Protein AF-A0A0V0H294-F1 (afdb_monomer_lite)

pLDDT: mean 92.86, std 4.9, range [65.19, 97.44]

Foldseek 3Di:
DQQAQDFADPPDWDWDFDACPPPLPPQDGDFTDTATWTYHNPNDIDGDNPDDDDPVNVVVSVVVSVQRVLVCQQCCVVVVVDDHDHDHDPDPDDPPDD

Secondary structure (DSSP, 8-state):
-HHHHSPPPTT--EEEEEE-TT-TT-PPSSSEEEEEEE--SSS--EE-------HHHHHHHHHHHHHHHHHHHHTHHHHTSSS------S--PPTT--

Structure (mmCIF, N/CA/C/O backbone):
data_AF-A0A0V0H294-F1
#
_entry.id   AF-A0A0V0H294-F1
#
loop_
_atom_site.group_PDB
_atom_site.id
_atom_site.type_symbol
_atom_site.label_atom_id
_atom_site.label_alt_id
_atom_site.label_comp_id
_atom_site.label_asym_id
_atom_site.label_entity_id
_atom_site.label_seq_id
_atom_site.pdbx_PDB_ins_code
_atom_site.Cartn_x
_atom_site.Cartn_y
_atom_site.Cartn_z
_atom_site.occupancy
_atom_site.B_iso_or_equiv
_atom_site.auth_seq_id
_atom_site.auth_comp_id
_atom_site.auth_asym_id
_atom_site.auth_atom_id
_atom_site.pdbx_PDB_model_num
ATOM 1 N N . MET A 1 1 ? 1.838 -7.144 15.915 1.00 77.00 1 MET A N 1
ATOM 2 C CA . MET A 1 1 ? 1.057 -8.342 16.309 1.00 77.00 1 MET A CA 1
ATOM 3 C C . MET A 1 1 ? -0.172 -8.009 17.144 1.00 77.00 1 MET A C 1
ATOM 5 O O . MET A 1 1 ? -1.245 -8.415 16.733 1.00 77.00 1 MET A O 1
ATOM 9 N N . ARG A 1 2 ? -0.071 -7.260 18.260 1.00 86.75 2 ARG A N 1
ATOM 10 C CA . ARG A 1 2 ? -1.245 -6.921 19.101 1.00 86.75 2 ARG A CA 1
ATOM 11 C C . ARG A 1 2 ? -2.432 -6.358 18.310 1.00 86.75 2 ARG A C 1
ATOM 13 O O . ARG A 1 2 ? -3.548 -6.781 18.555 1.00 86.75 2 ARG A O 1
ATOM 20 N N . SER A 1 3 ? -2.179 -5.502 17.322 1.00 87.25 3 SER A N 1
ATOM 21 C CA . SER A 1 3 ? -3.222 -4.885 16.490 1.00 87.25 3 SER A CA 1
ATOM 22 C C . SER A 1 3 ? -4.049 -5.860 15.639 1.00 87.25 3 SER A C 1
ATOM 24 O O . SER A 1 3 ? -5.108 -5.471 15.174 1.00 87.25 3 SER A O 1
ATOM 26 N N . LEU A 1 4 ? -3.591 -7.104 15.442 1.00 90.31 4 LEU A N 1
ATOM 27 C CA . LEU A 1 4 ? -4.334 -8.154 14.724 1.00 90.31 4 LEU A CA 1
ATOM 28 C C . LEU A 1 4 ? -5.093 -9.099 15.666 1.00 90.31 4 LEU A C 1
ATOM 30 O O . LEU A 1 4 ? -6.031 -9.761 15.252 1.00 90.31 4 LEU A O 1
ATOM 34 N N . VAL A 1 5 ? -4.687 -9.181 16.937 1.00 92.19 5 VAL A N 1
ATOM 35 C CA . VAL A 1 5 ? -5.274 -10.091 17.948 1.00 92.19 5 VAL A CA 1
ATOM 36 C C . VAL A 1 5 ? -6.021 -9.339 19.050 1.00 92.19 5 VAL A C 1
ATOM 38 O O . VAL A 1 5 ? -6.421 -9.896 20.067 1.00 92.19 5 VAL A O 1
ATOM 41 N N . THR A 1 6 ? -6.158 -8.028 18.893 1.00 91.50 6 THR A N 1
ATOM 42 C CA . THR A 1 6 ? -6.949 -7.150 19.747 1.00 91.50 6 THR A CA 1
ATOM 43 C C . THR A 1 6 ? -7.827 -6.314 18.824 1.00 91.50 6 THR A C 1
ATOM 45 O O . THR A 1 6 ? -7.287 -5.738 17.878 1.00 91.50 6 THR A O 1
ATOM 48 N N . PRO A 1 7 ? -9.147 -6.237 19.073 1.00 94.31 7 PRO A N 1
ATOM 49 C CA . PRO A 1 7 ? -10.034 -5.402 18.277 1.00 94.31 7 PRO A CA 1
ATOM 50 C C . PRO A 1 7 ? -9.504 -3.971 18.197 1.00 94.31 7 PRO A C 1
ATOM 52 O O . PRO A 1 7 ? -9.140 -3.374 19.214 1.00 94.31 7 PRO A O 1
ATOM 55 N N . THR A 1 8 ? -9.440 -3.430 16.984 1.00 94.56 8 THR A N 1
ATOM 56 C CA . THR A 1 8 ? -9.035 -2.038 16.782 1.00 94.56 8 THR A CA 1
ATOM 57 C C . THR A 1 8 ? -10.109 -1.111 17.365 1.00 94.56 8 THR A C 1
ATOM 59 O O . THR A 1 8 ? -11.294 -1.366 17.130 1.00 94.56 8 THR A O 1
ATOM 62 N N . PRO A 1 9 ? -9.747 -0.056 18.121 1.00 94.88 9 PRO A N 1
ATOM 63 C CA . PRO A 1 9 ? -10.722 0.895 18.644 1.00 94.88 9 PRO A CA 1
ATOM 64 C C . PRO A 1 9 ? -11.601 1.505 17.545 1.00 94.88 9 PRO A C 1
ATOM 66 O O . PRO A 1 9 ? -11.160 1.730 16.414 1.00 94.88 9 PRO A O 1
ATOM 69 N N . GLU A 1 10 ? -12.856 1.801 17.882 1.00 92.25 10 GLU A N 1
ATOM 70 C CA . GLU A 1 10 ? -13.771 2.484 16.966 1.00 92.25 10 GLU A CA 1
ATOM 71 C C . GLU A 1 10 ? -13.178 3.835 16.537 1.00 92.25 10 GLU A C 1
ATOM 73 O O . GLU A 1 10 ? -12.594 4.559 17.340 1.00 92.25 10 GLU A O 1
ATOM 78 N N . GLY A 1 11 ? -13.268 4.159 15.247 1.00 90.56 11 GLY A N 1
ATOM 79 C CA . GLY A 1 11 ? -12.653 5.369 14.695 1.00 90.56 11 GLY A CA 1
ATOM 80 C C . GLY A 1 11 ? -11.139 5.285 14.449 1.00 90.56 11 GLY A C 1
ATOM 81 O O . GLY A 1 11 ? -10.665 6.021 13.593 1.00 90.56 11 GLY A O 1
ATOM 82 N N . ASP A 1 12 ? -10.416 4.309 15.010 1.00 94.38 12 ASP A N 1
ATOM 83 C CA . ASP A 1 12 ? -8.948 4.186 14.875 1.00 94.38 12 ASP A CA 1
ATOM 84 C C . ASP A 1 12 ? -8.471 3.086 13.896 1.00 94.38 12 ASP A C 1
ATOM 86 O O . ASP A 1 12 ? -9.230 2.189 13.537 1.00 94.38 12 ASP A O 1
ATOM 90 N N . TRP A 1 13 ? -7.213 3.129 13.451 1.00 95.94 13 TRP A N 1
ATOM 91 C CA . TRP A 1 13 ? -6.604 2.125 12.566 1.00 95.94 13 TRP A CA 1
ATOM 92 C C . TRP A 1 13 ? -5.115 1.924 12.847 1.00 95.94 13 TRP A C 1
ATOM 94 O O . TRP A 1 13 ? -4.467 2.724 13.512 1.00 95.94 13 TRP A O 1
ATOM 104 N N . PHE A 1 14 ? -4.536 0.862 12.289 1.00 95.44 14 PHE A N 1
ATOM 105 C CA . PHE A 1 14 ? -3.093 0.635 12.312 1.00 95.44 14 PHE A CA 1
ATOM 106 C C . PHE A 1 14 ? -2.530 0.535 10.895 1.00 95.44 14 PHE A C 1
ATOM 108 O O . PHE A 1 14 ? -3.215 0.114 9.964 1.00 95.44 14 PHE A O 1
ATOM 115 N N . SER A 1 15 ? -1.265 0.915 10.734 1.00 95.75 15 SER A N 1
ATOM 116 C CA . SER A 1 15 ? -0.550 0.782 9.464 1.00 95.75 15 SER A CA 1
ATOM 117 C C . SER A 1 15 ? 0.146 -0.571 9.395 1.00 95.75 15 SER A C 1
ATOM 119 O O . SER A 1 15 ? 0.835 -0.972 10.337 1.00 95.75 15 SER A O 1
ATOM 121 N N . THR A 1 16 ? -0.009 -1.275 8.280 1.00 95.88 16 THR A N 1
ATOM 122 C CA . THR A 1 16 ? 0.692 -2.537 8.036 1.00 95.88 16 THR A CA 1
ATOM 123 C C . THR A 1 16 ? 0.941 -2.732 6.544 1.00 95.88 16 THR A C 1
ATOM 125 O O . THR A 1 16 ? 0.092 -2.385 5.723 1.00 95.88 16 THR A O 1
ATOM 128 N N . GLY A 1 17 ? 2.129 -3.242 6.203 1.00 96.06 17 GLY A N 1
ATOM 129 C CA . GLY A 1 17 ? 2.487 -3.652 4.849 1.00 96.06 17 GLY A CA 1
ATOM 130 C C . GLY A 1 17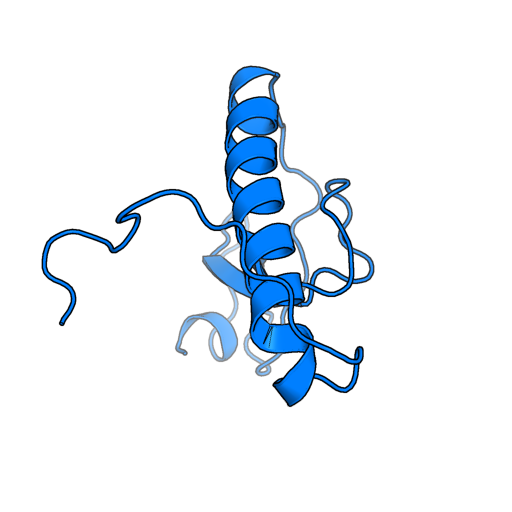 ? 1.710 -4.900 4.472 1.00 96.06 17 GLY A C 1
ATOM 131 O O . GLY A 1 17 ? 1.999 -5.981 4.981 1.00 96.06 17 GLY A O 1
ATOM 132 N N . VAL A 1 18 ? 0.720 -4.735 3.605 1.00 95.88 18 VAL A N 1
ATOM 133 C CA . VAL A 1 18 ? -0.186 -5.807 3.199 1.00 95.88 18 VAL A CA 1
ATOM 134 C C . VAL A 1 18 ? -0.279 -5.884 1.686 1.00 95.88 18 VAL A C 1
ATOM 136 O O . VAL A 1 18 ? 0.087 -4.946 0.975 1.00 95.88 18 VAL A O 1
ATOM 139 N N . TYR A 1 19 ? -0.750 -7.024 1.194 1.00 96.81 19 TYR A N 1
ATOM 140 C CA . TYR A 1 19 ? -0.913 -7.247 -0.233 1.00 96.81 19 TYR A CA 1
ATOM 141 C C . TYR A 1 19 ? -1.981 -6.309 -0.809 1.00 96.81 19 TYR A C 1
ATOM 143 O O . TYR A 1 19 ? -3.050 -6.140 -0.219 1.00 96.81 19 TYR A O 1
ATOM 151 N N . THR A 1 20 ? -1.679 -5.668 -1.937 1.00 96.12 20 THR A N 1
ATOM 152 C CA . THR A 1 20 ? -2.489 -4.562 -2.465 1.00 96.12 20 THR A CA 1
ATOM 153 C C . THR A 1 20 ? -3.702 -4.978 -3.291 1.00 96.12 20 THR A C 1
ATOM 155 O O . THR A 1 20 ? -4.513 -4.115 -3.625 1.00 96.12 20 THR A O 1
ATOM 158 N N . ASN A 1 21 ? -3.883 -6.255 -3.624 1.00 94.31 21 ASN A N 1
ATOM 159 C CA . ASN A 1 21 ? -4.983 -6.670 -4.502 1.00 94.31 21 ASN A CA 1
ATOM 160 C C . ASN A 1 21 ? -6.350 -6.327 -3.898 1.00 94.31 21 ASN A C 1
ATOM 162 O O . ASN A 1 21 ? -6.641 -6.667 -2.750 1.00 94.31 21 ASN A O 1
ATOM 166 N N . GLY A 1 22 ? -7.197 -5.656 -4.683 1.00 90.25 22 GLY A N 1
ATOM 167 C CA . GLY A 1 22 ? -8.512 -5.209 -4.220 1.00 90.25 22 GLY A CA 1
ATOM 168 C C . GLY A 1 22 ? -8.492 -4.007 -3.266 1.00 90.25 22 GLY A C 1
ATOM 169 O O . GLY A 1 22 ? -9.506 -3.735 -2.616 1.00 90.25 22 GLY A O 1
ATOM 170 N N . ASN A 1 23 ? -7.375 -3.272 -3.162 1.00 93.31 23 ASN A N 1
ATOM 171 C CA . ASN A 1 23 ? -7.332 -2.043 -2.370 1.00 93.31 23 ASN A CA 1
ATOM 172 C C . ASN A 1 23 ? -8.262 -0.954 -2.955 1.00 93.31 23 ASN A C 1
ATOM 174 O O . ASN A 1 23 ? -8.337 -0.784 -4.171 1.00 93.31 23 ASN A O 1
ATOM 178 N N . PRO A 1 24 ? -8.947 -0.163 -2.110 1.00 93.19 24 PRO A N 1
ATOM 179 C CA . PRO A 1 24 ? -9.865 0.880 -2.568 1.00 93.19 24 PRO A CA 1
ATOM 180 C C . PRO A 1 24 ? -9.168 2.204 -2.931 1.00 93.19 24 PRO A C 1
ATOM 182 O O . PRO A 1 24 ? -9.837 3.146 -3.352 1.00 93.19 24 PRO A O 1
ATOM 185 N N . TYR A 1 25 ? -7.849 2.316 -2.738 1.00 92.06 25 TYR A N 1
ATOM 186 C CA . TYR A 1 25 ? -7.123 3.589 -2.830 1.00 92.06 25 TYR A CA 1
ATOM 187 C C . TYR A 1 25 ? -6.555 3.876 -4.226 1.00 92.06 25 TYR A C 1
ATOM 189 O O . TYR A 1 25 ? -6.079 4.985 -4.475 1.00 92.06 25 TYR A O 1
ATOM 197 N N . GLY A 1 26 ? -6.611 2.896 -5.133 1.00 91.50 26 GLY A N 1
ATOM 198 C CA . GLY A 1 26 ? -6.036 2.997 -6.475 1.00 91.50 26 GLY A CA 1
ATOM 199 C C . GLY A 1 26 ? -4.515 2.826 -6.501 1.00 91.50 26 GLY A C 1
ATOM 200 O O . GLY A 1 26 ? -3.875 3.334 -7.417 1.00 91.50 26 GLY A O 1
ATOM 201 N N . ILE A 1 27 ? -3.949 2.152 -5.496 1.00 94.81 27 ILE A N 1
ATOM 202 C CA . ILE A 1 27 ? -2.542 1.726 -5.482 1.00 94.81 27 ILE A CA 1
ATOM 203 C C . ILE A 1 27 ? -2.408 0.490 -6.383 1.00 94.81 27 ILE A C 1
ATOM 205 O O . ILE A 1 27 ? -3.336 -0.318 -6.457 1.00 94.81 27 ILE A O 1
ATOM 209 N N . ALA A 1 28 ? -1.275 0.334 -7.062 1.00 95.88 28 ALA A N 1
ATOM 210 C CA . ALA A 1 28 ? -0.962 -0.803 -7.911 1.00 95.88 28 ALA A CA 1
ATOM 211 C C . ALA A 1 28 ? -1.145 -2.120 -7.163 1.00 95.88 28 ALA A C 1
ATOM 213 O O . ALA A 1 28 ? -0.797 -2.261 -5.989 1.00 95.88 28 ALA A O 1
ATOM 214 N N . GLU A 1 29 ? -1.693 -3.091 -7.878 1.00 95.81 29 GLU A N 1
ATOM 215 C CA . GLU A 1 29 ? -1.858 -4.448 -7.386 1.00 95.81 29 GLU A CA 1
ATOM 216 C C . GLU A 1 29 ? -0.535 -5.221 -7.438 1.00 95.81 29 GLU A C 1
ATOM 218 O O . GLU A 1 29 ? 0.437 -4.815 -8.078 1.00 95.81 29 GLU A O 1
ATOM 223 N N . ASP A 1 30 ? -0.529 -6.363 -6.762 1.00 96.00 30 ASP A N 1
ATOM 224 C CA . ASP A 1 30 ? 0.547 -7.343 -6.761 1.00 96.00 30 ASP A CA 1
ATOM 225 C C . ASP A 1 30 ? 1.874 -6.828 -6.176 1.00 96.00 30 ASP A C 1
ATOM 227 O O . ASP A 1 30 ? 2.965 -7.180 -6.629 1.00 96.00 30 ASP A O 1
ATOM 231 N N . ILE A 1 31 ? 1.767 -5.976 -5.154 1.00 96.75 31 ILE A N 1
ATOM 232 C CA . ILE A 1 31 ? 2.870 -5.501 -4.312 1.00 96.75 31 ILE A CA 1
ATOM 233 C C . ILE A 1 31 ? 2.459 -5.549 -2.835 1.00 96.75 31 ILE A C 1
ATOM 235 O O . ILE A 1 31 ? 1.287 -5.716 -2.492 1.00 96.75 31 ILE A O 1
ATOM 239 N N . VAL A 1 32 ? 3.434 -5.394 -1.941 1.00 97.44 32 VAL A N 1
ATOM 240 C CA . VAL A 1 32 ? 3.185 -5.165 -0.514 1.00 97.44 32 VAL A CA 1
ATOM 241 C C . VAL A 1 32 ? 3.299 -3.669 -0.256 1.00 97.44 32 VAL A C 1
ATOM 243 O O . VAL A 1 32 ? 4.361 -3.090 -0.459 1.00 97.44 32 VAL A O 1
ATOM 246 N N . PHE A 1 33 ? 2.215 -3.039 0.194 1.00 97.19 33 PHE A N 1
ATOM 247 C CA . PHE A 1 33 ? 2.182 -1.604 0.482 1.00 97.19 33 PHE A CA 1
ATOM 248 C C . PHE A 1 33 ? 1.590 -1.353 1.867 1.00 97.19 33 PHE A C 1
ATOM 250 O O . PHE A 1 33 ? 0.618 -1.994 2.270 1.00 97.19 33 PHE A O 1
ATOM 257 N N . SER A 1 34 ? 2.173 -0.413 2.613 1.00 96.50 34 SER A N 1
ATOM 258 C CA . SER A 1 34 ? 1.679 -0.062 3.947 1.00 96.50 34 SER A CA 1
ATOM 259 C C . SER A 1 34 ? 0.400 0.767 3.858 1.00 96.50 34 SER A C 1
ATOM 261 O O . SER A 1 34 ? 0.417 1.891 3.358 1.00 96.50 34 SER A O 1
ATOM 263 N N . MET A 1 35 ? -0.717 0.212 4.332 1.00 95.88 35 MET A N 1
ATOM 264 C CA . MET A 1 35 ? -2.050 0.818 4.228 1.00 95.88 35 MET A CA 1
ATOM 265 C C . MET A 1 35 ? -2.776 0.822 5.581 1.00 95.88 35 MET A C 1
ATOM 267 O O . MET A 1 35 ? -2.464 -0.003 6.448 1.00 95.88 35 MET A O 1
ATOM 271 N N . PRO A 1 36 ? -3.752 1.731 5.785 1.00 96.19 36 PRO A N 1
ATOM 272 C CA . PRO A 1 36 ? -4.531 1.756 7.013 1.00 96.19 36 PRO A CA 1
ATOM 273 C C . PRO A 1 36 ? -5.504 0.575 7.046 1.00 96.19 36 PRO A C 1
ATOM 275 O O . PRO A 1 36 ? -6.337 0.398 6.149 1.00 96.19 36 PRO A O 1
ATOM 278 N N . CYS A 1 37 ? -5.383 -0.219 8.107 1.00 95.38 37 CYS A N 1
ATOM 279 C CA . CYS A 1 37 ? -6.138 -1.440 8.339 1.00 95.38 37 CYS A CA 1
ATOM 280 C C . CYS A 1 37 ? -6.813 -1.415 9.716 1.00 95.38 37 CYS A C 1
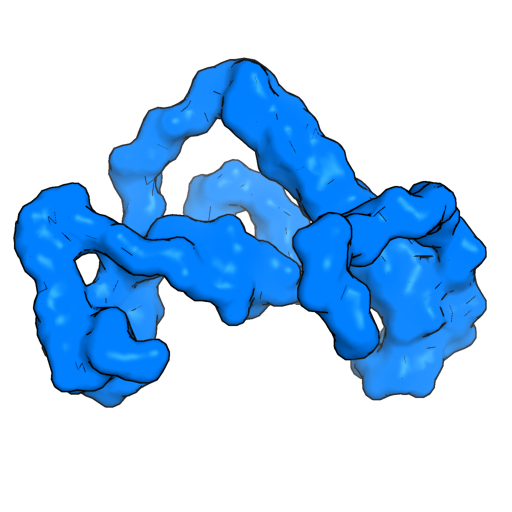ATOM 282 O O . CYS A 1 37 ? -6.322 -0.795 10.663 1.00 95.38 37 CYS A O 1
ATOM 284 N N . ARG A 1 38 ? -7.931 -2.128 9.839 1.00 95.75 38 ARG A N 1
ATOM 285 C CA . ARG A 1 38 ? -8.617 -2.413 11.107 1.00 95.75 38 ARG A CA 1
ATOM 286 C C . ARG A 1 38 ? -8.778 -3.915 11.258 1.00 95.75 38 ARG A C 1
ATOM 288 O O . ARG A 1 38 ? -8.905 -4.621 10.268 1.00 95.75 38 ARG A O 1
ATOM 295 N N . SER A 1 39 ? -8.782 -4.400 12.490 1.00 95.88 39 SER A N 1
ATOM 296 C CA . SER A 1 39 ? -8.953 -5.819 12.803 1.00 95.88 39 SER A CA 1
ATOM 297 C C . SER A 1 39 ? -10.022 -6.005 13.870 1.00 95.88 39 SER A C 1
ATOM 299 O O . SER A 1 39 ? -10.161 -5.181 14.780 1.00 95.88 39 SER A O 1
ATOM 301 N N . LYS A 1 40 ? -10.735 -7.131 13.791 1.00 94.19 40 LYS A N 1
ATOM 302 C CA . LYS A 1 40 ? -11.660 -7.595 14.833 1.00 94.19 40 LYS A CA 1
ATOM 303 C C . LYS A 1 40 ? -10.942 -8.348 15.956 1.00 94.19 40 LYS A C 1
ATOM 305 O O . LYS A 1 40 ? -11.590 -8.763 16.911 1.00 94.19 40 LYS A O 1
ATOM 310 N N . GLY A 1 41 ? -9.618 -8.495 15.876 1.00 93.31 41 GLY A N 1
ATOM 311 C CA . GLY A 1 41 ? -8.820 -9.245 16.844 1.00 93.31 41 GLY A CA 1
ATOM 312 C C . GLY A 1 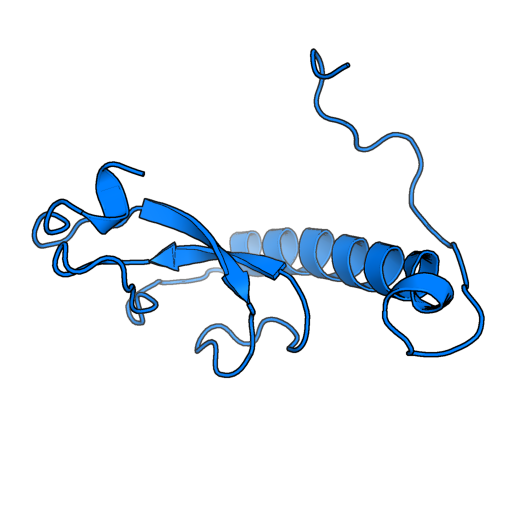41 ? -8.789 -10.755 16.587 1.00 93.31 41 GLY A C 1
ATOM 313 O O . GLY A 1 41 ? -8.410 -11.510 17.477 1.00 93.31 41 GLY A O 1
ATOM 314 N N . ASP A 1 42 ? -9.196 -11.195 15.399 1.00 94.19 42 ASP A N 1
ATOM 315 C CA . ASP A 1 42 ? -9.252 -12.589 14.945 1.00 94.19 42 ASP A CA 1
ATOM 316 C C . ASP A 1 42 ? -8.013 -13.022 14.142 1.00 94.19 42 ASP A C 1
ATOM 318 O O . ASP A 1 42 ? -7.940 -14.153 13.665 1.00 94.19 42 ASP A O 1
ATOM 322 N N . GLY A 1 43 ? -7.013 -12.147 14.029 1.00 92.12 43 GLY A N 1
ATOM 323 C CA . GLY A 1 43 ? -5.810 -12.358 13.229 1.00 92.12 43 GLY A CA 1
ATOM 324 C C . GLY A 1 43 ? -5.918 -11.820 11.803 1.00 92.12 43 GLY A C 1
ATOM 325 O O . GLY A 1 43 ? -4.884 -11.707 11.146 1.00 92.12 43 GLY A O 1
ATOM 326 N N . ASP A 1 44 ? -7.119 -11.447 11.355 1.00 94.38 44 ASP A N 1
ATOM 327 C CA . ASP A 1 44 ? -7.367 -10.880 10.030 1.00 94.38 44 ASP A CA 1
ATOM 328 C C . ASP A 1 44 ? -7.541 -9.353 10.097 1.00 94.38 44 ASP A C 1
ATOM 330 O O . ASP A 1 44 ? -7.595 -8.753 11.179 1.00 94.38 44 ASP A O 1
ATOM 334 N N . TYR A 1 45 ? -7.593 -8.697 8.943 1.00 94.56 45 TYR A N 1
ATOM 335 C CA . TYR A 1 45 ? -7.767 -7.254 8.835 1.00 94.56 45 TYR A CA 1
ATOM 336 C C . TYR A 1 45 ? -8.614 -6.854 7.622 1.00 94.56 45 TYR A C 1
ATOM 338 O O . TYR A 1 45 ? -8.732 -7.565 6.631 1.00 94.56 45 TYR A O 1
ATOM 346 N N . GLU A 1 46 ? -9.176 -5.652 7.682 1.00 94.94 46 GLU A N 1
ATOM 347 C CA . GLU A 1 46 ? -9.859 -4.999 6.572 1.00 94.94 46 GLU A CA 1
ATOM 348 C C . GLU A 1 46 ? -9.274 -3.606 6.315 1.00 94.94 46 GLU A C 1
ATOM 350 O O . GLU A 1 46 ? -8.838 -2.913 7.238 1.00 94.94 46 GLU A O 1
ATOM 355 N N . LEU A 1 47 ? -9.256 -3.190 5.046 1.00 95.69 47 LEU A N 1
ATOM 356 C CA . LEU A 1 47 ? -8.775 -1.867 4.641 1.00 95.69 47 LEU A CA 1
ATOM 357 C C . LEU A 1 47 ? -9.804 -0.781 4.979 1.00 95.69 47 LEU A C 1
ATOM 359 O O . LEU A 1 47 ? -10.998 -0.925 4.704 1.00 95.69 47 LEU A O 1
ATOM 363 N N . VAL A 1 48 ? -9.330 0.338 5.526 1.00 94.81 48 VAL A N 1
ATOM 364 C CA . VAL A 1 48 ? -10.179 1.473 5.915 1.00 94.81 48 VAL A CA 1
ATOM 365 C C . VAL A 1 48 ? -10.590 2.312 4.705 1.00 94.81 48 VAL A C 1
ATOM 367 O O . VAL A 1 48 ? -9.807 3.076 4.162 1.00 94.81 48 VAL A O 1
ATOM 370 N N . LYS A 1 49 ? -11.856 2.249 4.298 1.00 89.94 49 LYS A N 1
ATOM 371 C CA . LYS A 1 49 ? -12.319 2.924 3.070 1.00 89.94 49 LYS A CA 1
ATOM 372 C C . LYS A 1 49 ? -12.429 4.450 3.189 1.00 89.94 4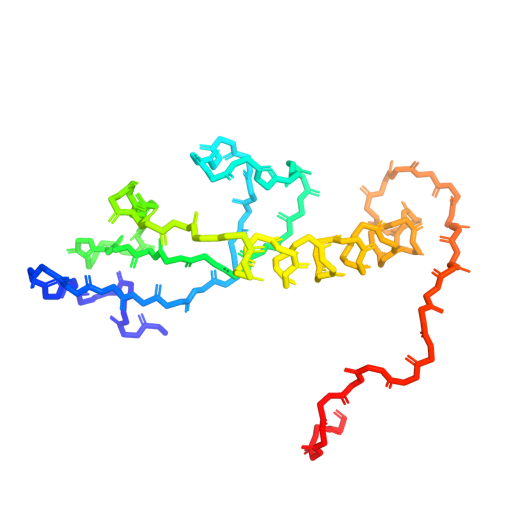9 LYS A C 1
ATOM 374 O O . LYS A 1 49 ? -12.259 5.150 2.196 1.00 89.94 49 LYS A O 1
ATOM 379 N N . ASP A 1 50 ? -12.665 4.967 4.391 1.00 84.44 50 ASP A N 1
ATOM 380 C CA . ASP A 1 50 ? -13.014 6.376 4.621 1.00 84.44 50 ASP A CA 1
ATOM 381 C C . ASP A 1 50 ? -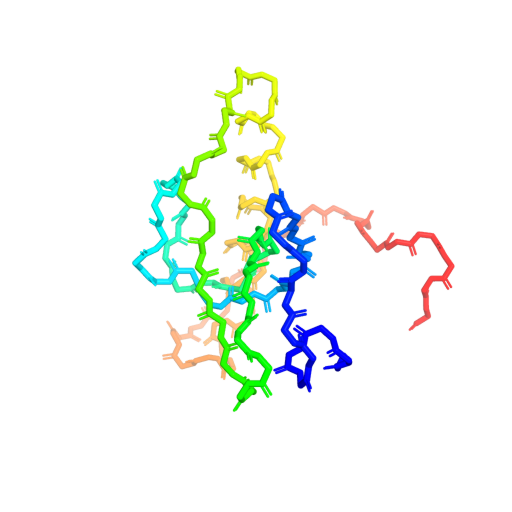11.782 7.277 4.824 1.00 84.44 50 ASP A C 1
ATOM 383 O O . ASP A 1 50 ? -11.708 8.062 5.770 1.00 84.44 50 ASP A O 1
ATOM 387 N N . VAL A 1 51 ? -10.783 7.155 3.944 1.00 89.19 51 VAL A N 1
ATOM 388 C CA . VAL A 1 51 ? -9.547 7.951 4.012 1.00 89.19 51 VAL A CA 1
ATOM 389 C C . VAL A 1 51 ? -9.553 9.027 2.932 1.00 89.19 51 VAL A C 1
ATOM 391 O O . VAL A 1 51 ? -9.522 8.744 1.734 1.00 89.19 51 VAL A O 1
ATOM 394 N N . LEU A 1 52 ? -9.554 10.288 3.364 1.00 90.69 52 LEU A N 1
ATOM 395 C CA . LEU A 1 52 ? -9.404 11.428 2.466 1.00 90.69 52 LEU A CA 1
ATOM 396 C C . LEU A 1 52 ? -7.951 11.534 1.997 1.00 90.69 52 LEU A C 1
ATOM 398 O O . LEU A 1 52 ? -7.029 11.617 2.806 1.00 90.69 52 LEU A O 1
ATOM 402 N N . MET A 1 53 ? -7.762 11.562 0.679 1.00 91.62 53 MET A N 1
ATOM 403 C CA . MET A 1 53 ? -6.450 11.720 0.055 1.00 91.62 53 MET A CA 1
ATOM 404 C C . MET A 1 53 ? -6.424 12.979 -0.802 1.00 91.62 53 MET A C 1
ATOM 406 O O . MET A 1 53 ? -7.049 13.025 -1.868 1.00 91.62 53 MET A O 1
ATOM 410 N N . ASP A 1 54 ? -5.685 13.979 -0.329 1.00 93.56 54 ASP A N 1
ATOM 411 C CA . ASP A 1 54 ? -5.390 15.194 -1.079 1.00 93.56 54 ASP A CA 1
ATOM 412 C C . ASP A 1 54 ? -4.274 14.964 -2.115 1.00 93.56 54 ASP A C 1
ATOM 414 O O . ASP A 1 54 ? -3.618 13.917 -2.157 1.00 93.56 54 ASP A O 1
ATOM 418 N N . ASP A 1 55 ? -4.044 15.953 -2.978 1.00 94.94 55 ASP A N 1
ATOM 419 C CA . ASP A 1 55 ? -3.042 15.845 -4.045 1.00 94.94 55 ASP A CA 1
ATOM 420 C C . ASP A 1 55 ? -1.618 15.691 -3.505 1.00 94.94 55 ASP A C 1
ATOM 422 O O . ASP A 1 55 ? -0.762 15.073 -4.143 1.00 94.94 55 ASP A O 1
ATOM 426 N N . TYR A 1 56 ? -1.336 16.262 -2.332 1.00 95.19 56 TYR A N 1
ATOM 427 C CA . TYR A 1 56 ? -0.033 16.127 -1.698 1.00 95.19 56 TYR A CA 1
ATOM 428 C C . TYR A 1 56 ? 0.224 14.677 -1.282 1.00 95.19 56 TYR A C 1
ATOM 430 O O . TYR A 1 56 ? 1.247 14.106 -1.672 1.00 95.19 56 TYR A O 1
ATOM 438 N N . LEU A 1 57 ? -0.719 14.064 -0.565 1.00 94.31 57 LEU A N 1
ATOM 439 C CA . LEU A 1 57 ? -0.636 12.679 -0.126 1.00 94.31 57 LEU A CA 1
ATOM 440 C C . LEU A 1 57 ? -0.583 11.724 -1.321 1.00 94.31 57 LEU A C 1
ATOM 442 O O . LEU A 1 57 ? 0.286 10.854 -1.358 1.00 94.31 57 LEU A O 1
ATOM 446 N N . ARG A 1 58 ? -1.420 11.938 -2.346 1.00 93.69 58 ARG A N 1
ATOM 447 C CA . ARG A 1 58 ? -1.414 11.123 -3.575 1.00 93.69 58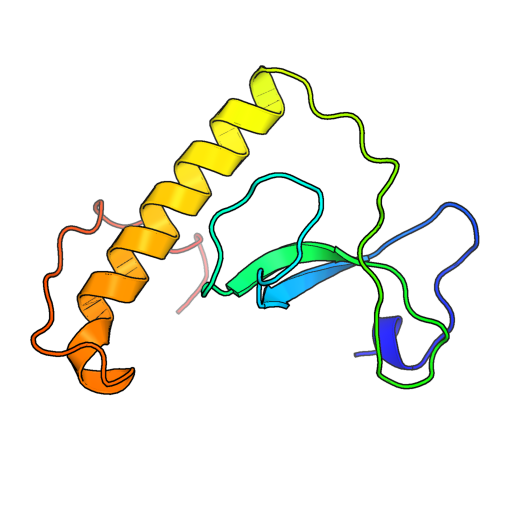 ARG A CA 1
ATOM 448 C C . ARG A 1 58 ? -0.054 11.119 -4.263 1.00 93.69 58 ARG A C 1
ATOM 450 O O . ARG A 1 58 ? 0.442 10.055 -4.620 1.00 93.69 58 ARG A O 1
ATOM 457 N N . ARG A 1 59 ? 0.593 12.282 -4.400 1.00 95.44 59 ARG A N 1
ATOM 458 C CA . ARG A 1 59 ? 1.939 12.368 -4.997 1.00 95.44 59 ARG A CA 1
ATOM 459 C C . ARG A 1 59 ? 2.994 11.624 -4.180 1.00 95.44 59 ARG A C 1
ATOM 461 O O . ARG A 1 59 ? 3.901 11.029 -4.755 1.00 95.44 59 ARG A O 1
ATOM 468 N N . ARG A 1 60 ? 2.903 11.662 -2.847 1.00 95.00 60 ARG A N 1
ATOM 469 C CA . ARG A 1 60 ? 3.842 10.957 -1.958 1.00 95.00 60 ARG A CA 1
ATOM 470 C C . ARG A 1 60 ? 3.643 9.443 -2.008 1.00 95.00 60 ARG A C 1
ATOM 472 O O . ARG A 1 60 ? 4.637 8.731 -2.104 1.00 95.00 60 ARG A O 1
ATOM 479 N N . ILE A 1 61 ? 2.391 8.981 -2.007 1.00 95.31 61 ILE A N 1
ATOM 480 C CA . ILE A 1 61 ? 2.040 7.565 -2.192 1.00 95.31 61 ILE A CA 1
ATOM 481 C C . ILE A 1 61 ? 2.570 7.078 -3.539 1.00 95.31 61 ILE A C 1
ATOM 483 O O . ILE A 1 61 ? 3.295 6.091 -3.575 1.00 95.31 61 ILE A O 1
ATOM 487 N N . LYS A 1 62 ? 2.305 7.825 -4.620 1.00 95.31 62 LYS A N 1
ATOM 488 C CA . LYS A 1 62 ? 2.751 7.471 -5.971 1.00 95.31 62 LYS A CA 1
ATOM 489 C C . LYS A 1 62 ? 4.268 7.300 -6.065 1.00 95.31 62 LYS A C 1
ATOM 491 O O . LYS A 1 62 ? 4.750 6.333 -6.635 1.00 95.31 62 LYS A O 1
ATOM 496 N N . LYS A 1 63 ? 5.031 8.196 -5.433 1.00 95.00 63 LYS A N 1
ATOM 497 C CA . LYS A 1 63 ? 6.495 8.093 -5.418 1.00 95.00 63 LYS A CA 1
ATOM 498 C C . LYS A 1 63 ? 6.991 6.799 -4.753 1.00 95.00 63 LYS A C 1
ATOM 500 O O . LYS A 1 63 ? 7.937 6.204 -5.250 1.00 95.00 63 LYS A O 1
ATOM 505 N N . SER A 1 64 ? 6.374 6.387 -3.644 1.00 95.00 64 SER A N 1
ATOM 506 C CA . SER A 1 64 ? 6.738 5.144 -2.945 1.00 95.00 64 SER A CA 1
ATOM 507 C C . SER A 1 64 ? 6.248 3.899 -3.690 1.00 95.00 64 SER A C 1
ATOM 509 O O . SER A 1 64 ? 6.931 2.884 -3.719 1.00 95.00 64 SER A O 1
ATOM 511 N N . GLU A 1 65 ? 5.090 3.982 -4.344 1.00 96.06 65 GLU A N 1
ATOM 512 C CA . GLU A 1 65 ? 4.587 2.930 -5.229 1.00 96.06 65 GLU A CA 1
ATOM 513 C C . GLU A 1 65 ? 5.544 2.677 -6.405 1.00 96.06 65 GLU A C 1
ATOM 515 O O . GLU A 1 65 ? 5.846 1.526 -6.713 1.00 96.06 65 GLU A O 1
ATOM 520 N N . ASP A 1 66 ? 6.055 3.735 -7.041 1.00 95.50 66 ASP A N 1
ATOM 521 C CA . ASP A 1 66 ? 6.988 3.612 -8.167 1.00 95.50 66 ASP A CA 1
ATOM 522 C C . ASP A 1 66 ? 8.309 2.929 -7.752 1.00 95.50 66 ASP A C 1
ATOM 524 O O . ASP A 1 66 ? 8.859 2.136 -8.520 1.00 95.50 66 ASP A O 1
ATOM 528 N N . GLU A 1 67 ? 8.781 3.187 -6.527 1.00 95.19 67 GLU A N 1
ATOM 529 C CA . GLU A 1 67 ? 9.938 2.514 -5.919 1.00 95.19 67 GLU A CA 1
ATOM 530 C C . GLU A 1 67 ? 9.672 1.017 -5.708 1.00 95.19 67 GLU A C 1
ATOM 532 O O . GLU A 1 67 ? 10.424 0.184 -6.212 1.00 95.19 67 GLU A O 1
ATOM 537 N N . LEU A 1 68 ? 8.545 0.655 -5.087 1.00 96.00 68 LEU A N 1
ATOM 538 C CA . LEU A 1 68 ? 8.171 -0.747 -4.859 1.00 96.00 68 LEU A CA 1
ATOM 539 C C . LEU A 1 68 ? 7.981 -1.529 -6.164 1.00 96.00 68 LEU A C 1
ATOM 541 O O . LEU A 1 68 ? 8.343 -2.702 -6.256 1.00 96.00 68 LEU A O 1
ATOM 545 N N . LEU A 1 69 ? 7.447 -0.891 -7.207 1.00 95.88 69 LEU A N 1
ATOM 546 C CA . LEU A 1 69 ? 7.342 -1.504 -8.531 1.00 95.88 69 LEU A CA 1
ATOM 547 C C . LEU A 1 69 ? 8.718 -1.735 -9.169 1.00 95.88 69 LEU A C 1
ATOM 549 O O . LEU A 1 69 ? 8.891 -2.704 -9.912 1.00 95.88 69 LEU A O 1
ATOM 553 N N . ALA A 1 70 ? 9.692 -0.858 -8.919 1.00 95.06 70 ALA A N 1
ATOM 554 C CA . ALA A 1 70 ? 11.066 -1.059 -9.367 1.00 95.06 70 ALA A CA 1
ATOM 555 C C . ALA A 1 70 ? 11.755 -2.192 -8.591 1.00 95.06 70 ALA A C 1
ATOM 557 O O . ALA A 1 70 ? 12.398 -3.042 -9.211 1.00 95.06 70 ALA A O 1
ATOM 558 N N . GLU A 1 71 ? 11.546 -2.273 -7.274 1.00 95.31 71 GLU A N 1
ATOM 559 C CA . GLU A 1 71 ? 12.039 -3.375 -6.436 1.00 95.31 71 GLU A CA 1
ATOM 560 C C . GLU A 1 71 ? 11.467 -4.713 -6.880 1.00 95.31 71 GLU A C 1
ATOM 562 O O . GLU A 1 71 ? 12.223 -5.658 -7.108 1.00 95.31 71 GLU A O 1
ATOM 567 N N . LYS A 1 72 ? 10.153 -4.772 -7.119 1.00 95.19 72 LYS A N 1
ATOM 568 C CA . LYS A 1 72 ? 9.481 -5.958 -7.651 1.00 95.19 72 LYS A CA 1
ATOM 569 C C . LYS A 1 72 ? 10.139 -6.462 -8.938 1.00 95.19 72 LYS A C 1
ATOM 571 O O . LYS A 1 72 ? 10.475 -7.640 -9.036 1.00 95.19 72 LYS A O 1
ATOM 576 N N . ARG A 1 73 ? 10.396 -5.572 -9.906 1.00 95.75 73 ARG A N 1
ATOM 577 C CA . ARG A 1 73 ? 11.095 -5.938 -11.154 1.00 95.75 73 ARG A CA 1
ATOM 578 C C . ARG A 1 73 ? 12.526 -6.419 -10.906 1.00 95.75 73 ARG A C 1
ATOM 580 O O . ARG A 1 73 ? 12.991 -7.333 -11.589 1.00 95.75 73 ARG A O 1
ATOM 587 N N . CYS A 1 74 ? 13.218 -5.842 -9.928 1.00 95.69 74 CYS A N 1
ATOM 588 C CA . CYS A 1 74 ? 14.564 -6.268 -9.556 1.00 95.69 74 CYS A CA 1
ATOM 589 C C . CYS A 1 74 ? 14.570 -7.681 -8.941 1.00 95.69 74 CYS A C 1
ATOM 591 O O . CYS A 1 74 ? 15.488 -8.468 -9.177 1.00 95.69 74 CYS A O 1
ATOM 593 N N . VAL A 1 75 ? 13.502 -8.065 -8.238 1.00 96.56 75 VAL A N 1
ATOM 594 C CA . VAL A 1 75 ? 13.349 -9.410 -7.659 1.00 96.56 75 VAL A CA 1
ATOM 595 C C . VAL A 1 75 ? 12.548 -10.385 -8.532 1.00 96.56 75 VAL A C 1
ATOM 597 O O . VAL A 1 75 ? 12.248 -11.483 -8.072 1.00 96.56 75 VAL A O 1
ATOM 600 N N . ALA A 1 76 ? 12.270 -10.060 -9.803 1.00 96.19 76 ALA A N 1
ATOM 601 C CA . ALA A 1 76 ? 11.466 -10.900 -10.712 1.00 96.19 76 ALA A CA 1
ATOM 602 C C . ALA A 1 76 ? 11.963 -12.358 -10.825 1.00 96.19 76 ALA A C 1
ATOM 604 O O . ALA A 1 76 ? 11.184 -13.300 -10.981 1.00 96.19 76 ALA A O 1
ATOM 605 N N . HIS A 1 77 ? 13.277 -12.550 -10.684 1.00 94.81 77 HIS A N 1
ATOM 606 C CA . HIS A 1 77 ? 13.932 -13.857 -10.693 1.00 94.81 77 HIS A CA 1
ATOM 607 C C . HIS A 1 77 ? 13.637 -14.723 -9.452 1.00 94.81 77 HIS A C 1
ATOM 609 O O . HIS A 1 77 ? 13.860 -15.931 -9.491 1.00 94.81 77 HIS A O 1
ATOM 615 N N . LEU A 1 78 ? 13.136 -14.125 -8.367 1.00 96.56 78 LEU A N 1
ATOM 616 C CA . LEU A 1 78 ? 12.732 -14.792 -7.124 1.00 96.56 78 LEU A CA 1
ATOM 617 C C . LEU A 1 78 ? 11.209 -14.930 -7.008 1.00 96.56 78 LEU A C 1
ATOM 619 O O . LEU A 1 78 ? 10.731 -15.832 -6.325 1.00 96.56 78 LEU A O 1
ATOM 623 N N . THR A 1 79 ? 10.450 -14.057 -7.673 1.00 93.69 79 THR A N 1
ATOM 624 C CA . THR A 1 79 ? 8.977 -14.058 -7.656 1.00 93.69 79 THR A CA 1
ATOM 625 C C . THR A 1 79 ? 8.357 -14.900 -8.774 1.00 93.69 79 THR A C 1
ATOM 627 O O . THR A 1 79 ? 7.150 -15.121 -8.773 1.00 93.69 79 THR A O 1
ATOM 630 N N . GLY A 1 80 ? 9.164 -15.408 -9.712 1.00 92.88 80 GLY A N 1
ATOM 631 C CA . GLY A 1 80 ? 8.686 -16.205 -10.847 1.00 92.88 80 GLY A CA 1
ATOM 632 C C . GLY A 1 80 ? 8.189 -15.371 -12.033 1.00 92.88 80 GLY A C 1
ATOM 633 O O . GLY A 1 80 ? 7.588 -15.923 -12.951 1.00 92.88 80 GLY A O 1
ATOM 634 N N . GLU A 1 81 ? 8.465 -14.064 -12.046 1.00 91.44 81 GLU A N 1
ATOM 635 C CA . GLU A 1 81 ? 8.074 -13.134 -13.117 1.00 91.44 81 GLU A CA 1
ATOM 636 C C . GLU A 1 81 ? 9.103 -13.045 -14.262 1.00 91.44 81 GLU A C 1
ATOM 638 O O . GLU A 1 81 ? 8.877 -12.353 -15.254 1.00 91.44 81 GLU A O 1
ATOM 643 N N . GLY A 1 82 ? 10.224 -13.768 -14.165 1.00 93.81 82 GLY A N 1
ATOM 644 C CA . GLY A 1 82 ? 11.205 -13.914 -15.242 1.00 93.81 82 GLY A CA 1
ATOM 645 C C . GLY A 1 82 ? 12.585 -13.363 -14.891 1.00 93.81 82 GLY A C 1
ATOM 646 O O . GLY A 1 82 ? 13.076 -13.540 -13.780 1.00 93.81 82 GLY A O 1
ATOM 647 N N . ILE A 1 83 ? 13.259 -12.750 -15.868 1.00 94.81 83 ILE A N 1
ATOM 648 C CA . ILE A 1 83 ? 14.605 -12.191 -15.679 1.00 94.81 83 ILE A CA 1
ATOM 649 C C . ILE A 1 83 ? 14.495 -10.844 -14.962 1.00 94.81 83 ILE A C 1
ATOM 651 O O . ILE A 1 83 ? 13.723 -9.979 -15.367 1.00 94.81 83 ILE A O 1
ATOM 655 N N . ALA A 1 84 ? 15.301 -10.665 -13.919 1.00 95.56 84 ALA A N 1
ATOM 656 C CA . ALA A 1 84 ? 15.348 -9.433 -13.146 1.00 95.56 84 ALA A CA 1
ATOM 657 C C . ALA A 1 84 ? 15.864 -8.229 -13.935 1.00 95.56 84 ALA A C 1
ATOM 659 O O . ALA A 1 84 ? 16.842 -8.323 -14.679 1.00 95.56 84 ALA A O 1
ATOM 660 N N . VAL A 1 85 ? 15.240 -7.078 -13.683 1.00 94.62 85 VAL A N 1
ATOM 661 C CA . VAL A 1 85 ? 15.685 -5.770 -14.169 1.00 94.62 85 VAL A CA 1
ATOM 662 C C . VAL A 1 85 ? 15.709 -4.806 -12.988 1.00 94.62 85 VAL A C 1
ATOM 664 O O . VAL A 1 85 ? 14.662 -4.462 -12.445 1.00 94.62 85 VAL A O 1
ATOM 667 N N . CYS A 1 86 ? 16.908 -4.378 -12.595 1.00 93.12 86 CYS A N 1
ATOM 668 C CA . CYS A 1 86 ? 17.124 -3.505 -11.444 1.00 93.12 86 CYS A CA 1
ATOM 669 C C . CYS A 1 86 ? 17.427 -2.077 -11.905 1.00 93.12 86 CYS A C 1
ATOM 671 O O . CYS A 1 86 ? 18.497 -1.812 -12.448 1.00 93.12 86 CYS A O 1
ATOM 673 N N . ASP A 1 87 ? 16.473 -1.178 -11.670 1.00 92.06 87 ASP A N 1
ATOM 674 C CA . ASP A 1 87 ? 16.578 0.269 -11.898 1.00 92.06 87 ASP A CA 1
ATOM 675 C C . ASP A 1 87 ? 16.069 0.994 -10.646 1.00 92.06 87 ASP A C 1
ATOM 677 O O . ASP A 1 87 ? 15.015 1.630 -10.640 1.00 92.06 87 ASP A O 1
ATOM 681 N N . LEU A 1 88 ? 16.758 0.749 -9.530 1.00 89.12 88 LEU A N 1
ATOM 682 C CA . LEU A 1 88 ? 16.417 1.325 -8.235 1.00 89.12 88 LEU A CA 1
ATOM 683 C C . LEU A 1 88 ? 17.080 2.696 -8.075 1.00 89.12 88 LEU A C 1
ATOM 685 O O . LEU A 1 88 ? 18.214 2.881 -8.536 1.00 89.12 88 LEU A O 1
ATOM 689 N N . PRO A 1 89 ? 16.416 3.658 -7.405 1.00 80.94 89 PRO A N 1
ATOM 690 C CA . PRO A 1 89 ? 17.099 4.858 -6.939 1.00 80.94 89 PRO A CA 1
ATOM 691 C C . PRO A 1 89 ? 18.279 4.475 -6.020 1.00 80.94 89 PRO A C 1
ATOM 693 O O . PRO A 1 89 ? 18.370 3.344 -5.548 1.00 80.94 89 PRO A O 1
ATOM 696 N N . GLY A 1 90 ? 19.214 5.409 -5.793 1.00 78.38 90 GLY A N 1
ATOM 697 C CA . GLY A 1 90 ? 20.316 5.216 -4.834 1.00 78.38 90 GLY A CA 1
ATOM 698 C C . GLY A 1 90 ? 19.815 4.951 -3.406 1.00 78.38 90 GLY A C 1
ATOM 699 O O . GLY A 1 90 ? 18.633 4.740 -3.203 1.00 78.38 90 GLY A O 1
ATOM 700 N N . ASP A 1 91 ? 20.689 4.992 -2.403 1.00 78.44 91 ASP A N 1
ATOM 701 C CA . ASP A 1 91 ? 20.351 4.557 -1.037 1.00 78.44 91 ASP A CA 1
ATOM 702 C C . ASP A 1 91 ? 19.051 5.180 -0.471 1.00 78.44 91 ASP A C 1
ATOM 704 O O . ASP A 1 91 ? 19.000 6.372 -0.146 1.00 78.44 91 ASP A O 1
ATOM 708 N N . THR A 1 92 ? 17.995 4.362 -0.389 1.00 89.06 92 THR A N 1
ATOM 709 C CA . THR A 1 92 ? 16.706 4.677 0.243 1.00 89.06 92 THR A CA 1
ATOM 710 C C . THR A 1 92 ? 16.515 3.945 1.569 1.00 89.06 92 THR A C 1
ATOM 712 O O . THR A 1 92 ? 15.443 4.049 2.172 1.00 89.06 92 THR A O 1
ATOM 715 N N . MET A 1 93 ? 17.551 3.257 2.068 1.00 89.50 93 MET A N 1
ATOM 716 C CA . MET A 1 93 ? 17.491 2.606 3.372 1.00 89.50 93 MET A CA 1
ATOM 717 C C . MET A 1 93 ? 17.273 3.639 4.478 1.00 89.50 93 MET A C 1
ATOM 719 O O . MET A 1 93 ? 17.784 4.766 4.440 1.00 89.50 93 MET A O 1
ATOM 723 N N . LEU A 1 94 ? 16.484 3.262 5.485 1.00 89.69 94 LEU A N 1
ATOM 724 C CA . LEU A 1 94 ? 16.208 4.156 6.596 1.00 89.69 94 LEU A CA 1
ATOM 725 C C . LEU A 1 94 ? 17.477 4.348 7.440 1.00 89.69 94 LEU A C 1
ATOM 727 O O . LEU A 1 94 ? 18.167 3.380 7.769 1.00 89.69 94 LEU A O 1
ATOM 731 N N . PRO A 1 95 ? 17.785 5.588 7.860 1.00 90.19 95 PRO A N 1
ATOM 732 C CA . PRO A 1 95 ? 18.923 5.834 8.732 1.00 90.19 95 PRO A CA 1
ATOM 733 C C . PRO A 1 95 ? 18.821 5.030 10.035 1.00 90.19 95 PRO A C 1
ATOM 735 O O . PRO A 1 95 ? 17.864 5.187 10.793 1.00 90.19 95 PRO A O 1
ATOM 738 N N . GLY A 1 96 ? 19.846 4.226 10.325 1.00 89.25 96 GLY A N 1
ATOM 739 C CA . GLY A 1 96 ? 19.936 3.429 11.553 1.00 89.25 96 GLY A CA 1
ATOM 740 C C . GLY A 1 96 ? 19.486 1.973 11.418 1.00 89.25 96 GLY A C 1
ATOM 741 O O . GLY A 1 96 ? 19.592 1.235 12.397 1.00 89.25 96 GLY A O 1
ATOM 742 N N . GLU A 1 97 ? 19.034 1.552 10.236 1.00 84.44 97 GLU A N 1
ATOM 743 C CA . GLU A 1 97 ? 18.853 0.137 9.903 1.00 84.44 97 GLU A CA 1
ATOM 744 C C . GLU A 1 97 ? 20.181 -0.463 9.391 1.00 84.44 97 GLU A C 1
ATOM 746 O O . GLU A 1 97 ? 20.990 0.243 8.782 1.00 84.44 97 GLU A O 1
ATOM 751 N N . MET A 1 98 ? 20.445 -1.733 9.731 1.00 65.19 98 MET A N 1
ATOM 752 C CA . MET A 1 98 ? 21.662 -2.490 9.380 1.00 65.19 98 MET A CA 1
ATOM 753 C C . MET A 1 98 ? 21.322 -3.643 8.447 1.00 65.19 98 MET A C 1
ATOM 755 O O . MET A 1 98 ? 20.318 -4.331 8.740 1.00 65.19 98 MET A O 1
#

Sequence (98 aa):
MRSLVTPTPEGDWFSTGVYTNGNPYGIAEDIVFSMPCRSKGDGDYELVKDVLMDDYLRRRIKKSEDELLAEKRCVAHLTGEGIAVCDLPGDTMLPGEM

Organism: Solanum chacoense (NCBI:txid4108)

Radius of gyration: 15.64 Å; chains: 1; bounding box: 35×32×35 Å

InterPro domains:
  IPR010945 Malate dehydrogenase, type 2 [PTHR23382] (1-78)
  IPR015955 Lactate dehydrogenase/glycoside hydrolase, family 4, C-terminal [G3DSA:3.90.110.10] (1-81)
  IPR015955 Lactate dehydrogenase/glycoside hydrolase, family 4, C-terminal [SSF56327] (1-95)
  IPR022383 Lactate/malate dehydrogenase, C-terminal [PF02866] (2-77)